Protein AF-A0A2G2L7M8-F1 (afdb_monomer_lite)

Foldseek 3Di:
DPPPCVVVPPVPPDVPPPPDLPPDPDQAALVLLVVCVVVVVNLVSLSNLVVVVQQAELVSLQVVLVCLCVPDPPRGHRDLLSSLLSLCSSCVPPHDPVSVVSNVVSPVPDDPVVNVVSCVVCVVVSVNRHHDDRPNVVDDHDPSVVVVVVPPDPPPDDDDDDDDDDDDPDDDDDD

Sequence (175 aa):
MKILIAIFLMFFATVLSATDCKNENKFYSYKAAVFAEKKNKFPQALNIYCNLAYKGDHRAQYKLAKIYFNGIDGVVHKDNAIAFLWALLSNSVINSVKKENLINEITAVMEEHELELVIENNRHILENIPSGRRIDQKYSDIDLTKYLKDQKITYTGSRIKRKKGDLPSNMTIFE

Radius of gyration: 22.93 Å; chains: 1; bounding box: 48×33×88 Å

Structure (mmCIF, N/CA/C/O backbone):
data_AF-A0A2G2L7M8-F1
#
_entry.id   AF-A0A2G2L7M8-F1
#
loop_
_atom_site.group_PDB
_atom_site.id
_atom_site.type_symbol
_atom_site.label_atom_id
_atom_site.label_alt_id
_atom_site.label_comp_id
_atom_site.label_asym_id
_atom_site.label_entity_id
_atom_site.label_seq_id
_atom_site.pdbx_PDB_ins_code
_atom_site.Cartn_x
_atom_site.Cartn_y
_atom_site.Cartn_z
_atom_site.occupancy
_atom_site.B_iso_or_equiv
_atom_site.auth_seq_id
_atom_site.auth_comp_id
_atom_site.auth_asym_id
_atom_site.auth_atom_id
_atom_site.pdbx_PDB_model_num
ATOM 1 N N . MET A 1 1 ? -15.160 -16.855 40.225 1.00 50.62 1 MET A N 1
ATOM 2 C CA . MET A 1 1 ? -14.075 -16.433 39.308 1.00 50.62 1 MET A CA 1
ATOM 3 C C . MET A 1 1 ? -13.361 -17.660 38.776 1.00 50.62 1 MET A C 1
ATOM 5 O O . MET A 1 1 ? -12.589 -18.261 39.508 1.00 50.62 1 MET A O 1
ATOM 9 N N . LYS A 1 2 ? -13.729 -18.063 37.562 1.00 46.38 2 LYS A N 1
ATOM 10 C CA . LYS A 1 2 ? -13.235 -19.149 36.691 1.00 46.38 2 LYS A CA 1
ATOM 11 C C . LYS A 1 2 ? -14.439 -19.377 35.763 1.00 46.38 2 LYS A C 1
ATOM 13 O O . LYS A 1 2 ? -15.539 -19.479 36.285 1.00 46.38 2 LYS A O 1
ATOM 18 N N . ILE A 1 3 ? -14.261 -19.385 34.442 1.00 45.78 3 ILE A N 1
ATOM 19 C CA . ILE A 1 3 ? -15.309 -19.292 33.388 1.00 45.78 3 ILE A CA 1
ATOM 20 C C . ILE A 1 3 ? -15.631 -17.853 32.912 1.00 45.78 3 ILE A C 1
ATOM 22 O O . ILE A 1 3 ? -16.780 -17.472 32.747 1.00 45.78 3 ILE A O 1
ATOM 26 N N . LEU A 1 4 ? -14.608 -17.039 32.635 1.00 42.28 4 LEU A N 1
ATOM 27 C CA . LEU A 1 4 ? -14.757 -15.887 31.717 1.00 42.28 4 LEU A CA 1
ATOM 28 C C . LEU A 1 4 ? -13.567 -15.705 30.758 1.00 42.28 4 LEU A C 1
ATOM 30 O O . LEU A 1 4 ? -13.558 -14.796 29.944 1.00 42.28 4 LEU A O 1
ATOM 34 N N . ILE A 1 5 ? -12.587 -16.614 30.796 1.00 47.78 5 ILE A N 1
ATOM 35 C CA . ILE A 1 5 ? -11.371 -16.559 29.961 1.00 47.78 5 ILE A CA 1
ATOM 36 C C . ILE A 1 5 ? -11.477 -17.505 28.742 1.00 47.78 5 ILE A C 1
ATOM 38 O O . ILE A 1 5 ? -10.652 -17.472 27.838 1.00 47.78 5 ILE A O 1
ATOM 42 N N . ALA A 1 6 ? -12.536 -18.317 28.649 1.00 40.59 6 ALA A N 1
ATOM 43 C CA . ALA A 1 6 ? -12.661 -19.348 27.613 1.00 40.59 6 ALA A CA 1
ATOM 44 C C . ALA A 1 6 ? -13.268 -18.873 26.275 1.00 40.59 6 ALA A C 1
ATOM 46 O O . ALA A 1 6 ? -13.339 -19.667 25.346 1.00 40.59 6 ALA A O 1
ATOM 47 N N . ILE A 1 7 ? -13.682 -17.605 26.145 1.00 46.34 7 ILE A N 1
ATOM 48 C CA . ILE A 1 7 ? -14.211 -17.059 24.874 1.00 46.34 7 ILE A CA 1
ATOM 49 C C . ILE A 1 7 ? -13.153 -16.217 24.133 1.00 46.34 7 ILE A C 1
ATOM 51 O O . ILE A 1 7 ? -13.261 -15.997 22.933 1.00 46.34 7 ILE A O 1
ATOM 55 N N . PHE A 1 8 ? -12.057 -15.839 24.798 1.00 44.66 8 PHE A N 1
ATOM 56 C CA . PHE A 1 8 ? -10.967 -15.080 24.169 1.00 44.66 8 PHE A CA 1
ATOM 57 C C . PHE A 1 8 ? -9.948 -15.969 23.421 1.00 44.66 8 PHE A C 1
ATOM 59 O O . PHE A 1 8 ? -9.129 -15.482 22.651 1.00 44.66 8 PHE A O 1
ATOM 66 N N . LEU A 1 9 ? -10.030 -17.295 23.590 1.00 42.12 9 LEU A N 1
ATOM 67 C CA . LEU A 1 9 ? -9.154 -18.299 22.964 1.00 42.12 9 LEU A CA 1
ATOM 68 C C . LEU A 1 9 ? -9.836 -19.063 21.807 1.00 42.12 9 LEU A C 1
ATOM 70 O O . LEU A 1 9 ? -9.506 -20.212 21.536 1.00 42.12 9 LEU A O 1
ATOM 74 N N . MET A 1 10 ? -10.785 -18.431 21.109 1.00 41.84 10 MET A N 1
ATOM 75 C CA . MET A 1 10 ? -11.306 -18.903 19.809 1.00 41.84 10 MET A CA 1
ATOM 76 C C . MET A 1 10 ? -11.224 -17.839 18.702 1.00 41.84 10 MET A C 1
ATOM 78 O O . MET A 1 10 ? -11.852 -17.981 17.661 1.00 41.84 10 MET A O 1
ATOM 82 N N . PHE A 1 11 ? -10.405 -16.800 18.889 1.00 43.38 11 PHE A N 1
ATOM 83 C CA . PHE A 1 11 ? -10.022 -15.862 17.822 1.00 43.38 11 PHE A CA 1
ATOM 84 C C . PHE A 1 11 ? -8.550 -16.014 17.401 1.00 43.38 11 PHE A C 1
ATOM 86 O O . PHE A 1 11 ? -7.992 -15.148 16.741 1.00 43.38 11 PHE A O 1
ATOM 93 N N . PHE A 1 12 ? -7.900 -17.125 17.768 1.00 47.50 12 PHE A N 1
ATOM 94 C CA . PHE A 1 12 ? -6.475 -17.362 17.491 1.00 47.50 12 PHE A CA 1
ATOM 95 C C . PHE A 1 12 ? -6.197 -18.239 16.259 1.00 47.50 12 PHE A C 1
ATOM 97 O O . PHE A 1 12 ? -5.081 -18.711 16.064 1.00 47.50 12 PHE A O 1
ATOM 104 N N . ALA A 1 13 ? -7.189 -18.444 15.393 1.00 42.09 13 ALA A N 1
ATOM 105 C CA . ALA A 1 13 ? -6.994 -19.116 14.112 1.00 42.09 13 ALA A CA 1
ATOM 106 C C . ALA A 1 13 ? -7.924 -18.510 13.057 1.00 42.09 13 ALA A C 1
ATOM 108 O O . ALA A 1 13 ? -9.037 -18.986 12.869 1.00 42.09 13 ALA A O 1
ATOM 109 N N . THR A 1 14 ? -7.484 -17.414 12.430 1.00 49.19 14 THR A N 1
ATOM 110 C CA . THR A 1 14 ? -7.811 -16.998 11.039 1.00 49.19 14 THR A CA 1
ATOM 111 C C . THR A 1 14 ? -7.250 -15.621 10.668 1.00 49.19 14 THR A C 1
ATOM 113 O O . THR A 1 14 ? -7.471 -15.170 9.548 1.00 49.19 14 THR A O 1
ATOM 116 N N . VAL A 1 15 ? -6.432 -14.966 11.501 1.00 46.62 15 VAL A N 1
ATOM 117 C CA . VAL A 1 15 ? -5.707 -13.750 11.074 1.00 46.62 15 VAL A CA 1
ATOM 118 C C . VAL A 1 15 ? -4.453 -14.118 10.263 1.00 46.62 15 VAL A C 1
ATOM 120 O O . VAL A 1 15 ? -3.342 -13.687 10.532 1.00 46.62 15 VAL A O 1
ATOM 123 N N . LEU A 1 16 ? -4.637 -14.973 9.259 1.00 45.69 16 LEU A N 1
ATOM 124 C CA . LEU A 1 16 ? -3.736 -15.097 8.121 1.00 45.69 16 LEU A CA 1
ATOM 125 C C . LEU A 1 16 ? -4.591 -15.209 6.860 1.00 45.69 16 LEU A C 1
ATOM 127 O O . LEU A 1 16 ? -4.576 -16.194 6.135 1.00 45.69 16 LEU A O 1
ATOM 131 N N . SER A 1 17 ? -5.377 -14.172 6.611 1.00 42.34 17 SER A N 1
ATOM 132 C CA . SER A 1 17 ? -5.673 -13.786 5.240 1.00 42.34 17 SER A CA 1
ATOM 133 C C . SER A 1 17 ? -5.386 -12.300 5.118 1.00 42.34 17 SER A C 1
ATOM 135 O O . SER A 1 17 ? -6.263 -11.473 4.885 1.00 42.34 17 SER A O 1
ATOM 137 N N . ALA A 1 18 ? -4.106 -11.953 5.276 1.00 44.41 18 ALA A N 1
ATOM 138 C CA . ALA A 1 18 ? -3.558 -10.855 4.502 1.00 44.41 18 ALA A CA 1
ATOM 139 C C . ALA A 1 18 ? -3.705 -11.280 3.036 1.00 44.41 18 ALA A C 1
A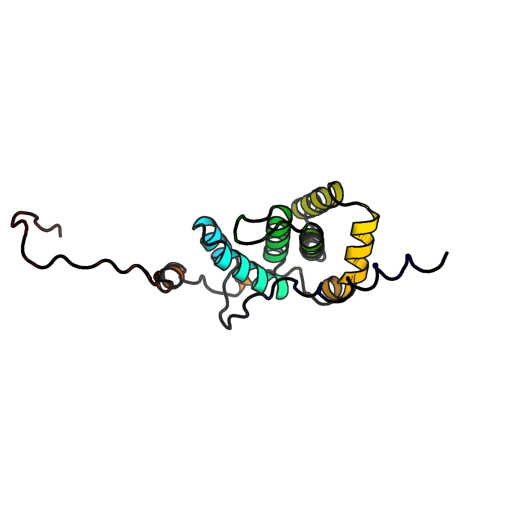TOM 141 O O . ALA A 1 18 ? -2.825 -11.935 2.495 1.00 44.41 18 ALA A O 1
ATOM 142 N N . THR A 1 19 ? -4.899 -11.037 2.492 1.00 51.12 19 THR A N 1
ATOM 143 C CA . THR A 1 19 ? -5.323 -11.172 1.099 1.00 51.12 19 THR A CA 1
ATOM 144 C C . THR A 1 19 ? -4.292 -11.837 0.203 1.00 51.12 19 THR A C 1
ATOM 146 O O . THR A 1 19 ? -3.343 -11.174 -0.219 1.00 51.12 19 THR A O 1
ATOM 149 N N . ASP A 1 20 ? -4.489 -13.120 -0.103 1.00 58.97 20 ASP A N 1
ATOM 150 C CA . ASP A 1 20 ? -3.673 -13.823 -1.087 1.00 58.97 20 ASP A CA 1
ATOM 151 C C . ASP A 1 20 ? -3.642 -12.991 -2.374 1.00 58.97 20 ASP A C 1
ATOM 153 O O . ASP A 1 20 ? -4.614 -12.951 -3.139 1.00 58.97 20 ASP A O 1
ATOM 157 N N . CYS A 1 21 ? -2.534 -12.279 -2.618 1.00 69.19 21 CYS A N 1
ATOM 158 C CA . CYS A 1 21 ? -2.302 -11.699 -3.927 1.00 69.19 21 CYS A CA 1
ATOM 159 C C . CYS A 1 21 ? -2.396 -12.864 -4.897 1.00 69.19 21 CYS A C 1
ATOM 161 O O . CYS A 1 21 ? -1.721 -13.881 -4.710 1.00 69.19 21 CYS A O 1
ATOM 163 N N . LYS A 1 22 ? -3.205 -12.740 -5.948 1.00 72.31 22 LYS A N 1
ATOM 164 C CA . LYS A 1 22 ? -3.196 -13.761 -6.987 1.00 72.31 22 LYS A CA 1
ATOM 165 C C . LYS A 1 22 ? -1.801 -13.736 -7.592 1.00 72.31 22 LYS A C 1
ATOM 167 O O . LYS A 1 22 ? -1.429 -12.771 -8.270 1.00 72.31 22 LYS A O 1
ATOM 172 N N . ASN A 1 23 ? -1.034 -14.777 -7.281 1.00 64.56 23 ASN A N 1
ATOM 173 C CA . ASN A 1 23 ? 0.314 -14.968 -7.776 1.00 64.56 23 ASN A CA 1
ATOM 174 C C . ASN A 1 23 ? 0.222 -15.310 -9.264 1.00 64.56 23 ASN A C 1
ATOM 176 O O . ASN A 1 23 ? 0.092 -16.463 -9.667 1.00 64.56 23 ASN A O 1
ATOM 180 N N . GLU A 1 24 ? 0.201 -14.269 -10.087 1.00 65.38 24 GLU A N 1
ATOM 181 C CA . GLU A 1 24 ? 0.353 -14.397 -11.524 1.00 65.38 24 GLU A CA 1
ATOM 182 C C . GLU A 1 24 ? 1.855 -14.421 -11.834 1.00 65.38 24 GLU A C 1
ATOM 184 O O . GLU A 1 24 ? 2.584 -13.497 -11.473 1.00 65.38 24 GLU A O 1
ATOM 189 N N . ASN A 1 25 ? 2.317 -15.412 -12.606 1.00 66.50 25 ASN A N 1
ATOM 190 C CA . ASN A 1 25 ? 3.695 -15.473 -13.132 1.00 66.50 25 ASN A CA 1
ATOM 191 C C . ASN A 1 25 ? 4.041 -14.308 -14.088 1.00 66.50 25 ASN A C 1
ATOM 193 O O . ASN A 1 25 ? 5.104 -14.285 -14.707 1.00 66.50 25 ASN A O 1
ATOM 197 N N . LYS A 1 26 ? 3.141 -13.333 -14.235 1.00 73.31 26 LYS A N 1
ATOM 198 C CA . LYS A 1 26 ? 3.287 -12.163 -15.084 1.00 73.31 26 LYS A CA 1
ATOM 199 C C . LYS A 1 26 ? 3.625 -10.940 -14.244 1.00 73.31 26 LYS A C 1
ATOM 201 O O . LYS A 1 26 ? 2.946 -10.604 -13.277 1.00 73.31 26 LYS A O 1
ATOM 206 N N . PHE A 1 27 ? 4.677 -10.243 -14.651 1.00 78.12 27 PHE A N 1
ATOM 207 C CA . PHE A 1 27 ? 5.033 -8.963 -14.062 1.00 78.12 27 PHE A CA 1
ATOM 208 C C . PHE A 1 27 ? 4.128 -7.849 -14.603 1.00 78.12 27 PHE A C 1
ATOM 210 O O . PHE A 1 27 ? 3.883 -7.783 -15.807 1.00 78.12 27 PHE A O 1
ATOM 217 N N . TYR A 1 28 ? 3.685 -6.951 -13.720 1.00 80.81 28 TYR A N 1
ATOM 218 C CA . TYR A 1 28 ? 2.988 -5.715 -14.071 1.00 80.81 28 TYR A CA 1
ATOM 219 C C . TYR A 1 28 ? 3.643 -4.530 -13.365 1.00 80.81 28 TYR A C 1
ATOM 221 O O . TYR A 1 28 ? 3.977 -4.613 -12.184 1.00 80.81 28 TYR A O 1
ATOM 229 N N . SER A 1 29 ? 3.825 -3.419 -14.080 1.00 86.44 29 SER A N 1
ATOM 230 C CA . SER A 1 29 ? 4.432 -2.212 -13.517 1.00 86.44 29 SER A CA 1
ATOM 231 C C . SER A 1 29 ? 3.479 -1.476 -12.569 1.00 86.44 29 SER A C 1
ATOM 233 O O . SER A 1 29 ? 2.260 -1.633 -12.624 1.00 86.44 29 SER A O 1
ATOM 235 N N . TYR A 1 30 ? 4.012 -0.584 -11.732 1.00 87.75 30 TYR A N 1
ATOM 236 C CA . TYR A 1 30 ? 3.176 0.278 -10.889 1.00 87.75 30 TYR A CA 1
ATOM 237 C C . TYR A 1 30 ? 2.222 1.147 -11.731 1.00 87.75 30 TYR A C 1
ATOM 239 O O . TYR A 1 30 ? 1.057 1.333 -11.376 1.00 87.75 30 TYR A O 1
ATOM 247 N N . LYS A 1 31 ? 2.683 1.637 -12.894 1.00 86.06 31 LYS A N 1
ATOM 248 C CA . LYS A 1 31 ? 1.842 2.390 -13.841 1.00 86.06 31 LYS A CA 1
ATOM 249 C C . LYS A 1 31 ? 0.654 1.569 -14.354 1.00 86.06 31 LYS A C 1
ATOM 251 O O . LYS A 1 31 ? -0.419 2.137 -14.537 1.00 86.06 31 LYS A O 1
ATOM 256 N N . ALA A 1 32 ? 0.821 0.260 -14.558 1.00 84.88 32 ALA A N 1
ATOM 257 C CA . ALA A 1 32 ? -0.265 -0.629 -14.968 1.00 84.88 32 ALA A CA 1
ATOM 258 C C . ALA A 1 32 ? -1.399 -0.661 -13.938 1.00 84.88 32 ALA A C 1
ATOM 260 O O . ALA A 1 32 ? -2.565 -0.539 -14.311 1.00 84.88 32 ALA A O 1
ATOM 261 N N . ALA A 1 33 ? -1.061 -0.737 -12.650 1.00 89.38 33 ALA A N 1
ATOM 262 C CA . ALA A 1 33 ? -2.048 -0.668 -11.577 1.00 89.38 33 ALA A CA 1
ATOM 263 C C . ALA A 1 33 ? -2.771 0.687 -11.544 1.00 89.38 33 ALA A C 1
ATOM 265 O O . ALA A 1 33 ? -3.996 0.725 -11.484 1.00 89.38 33 ALA A O 1
ATOM 266 N N . VAL A 1 34 ? -2.029 1.797 -11.677 1.00 88.56 34 VAL A N 1
ATOM 267 C CA . VAL A 1 34 ? -2.615 3.152 -11.746 1.00 88.56 34 VAL A CA 1
ATOM 268 C C . VAL A 1 34 ? -3.557 3.283 -12.944 1.00 88.56 34 VAL A C 1
ATOM 270 O O . VAL A 1 34 ? -4.616 3.898 -12.850 1.00 88.56 34 VAL A O 1
ATOM 273 N N . PHE A 1 35 ? -3.188 2.715 -14.091 1.00 85.31 35 PHE A N 1
ATOM 274 C CA . PHE A 1 35 ? -4.042 2.715 -15.271 1.00 85.31 35 PHE A CA 1
ATOM 275 C C . PHE A 1 35 ? -5.308 1.874 -15.065 1.00 85.31 35 PHE A C 1
ATOM 277 O O . PHE A 1 35 ? -6.394 2.326 -15.422 1.00 85.31 35 PHE A O 1
ATOM 284 N N . ALA A 1 36 ? -5.191 0.684 -14.469 1.00 85.75 36 ALA A N 1
ATOM 285 C CA . ALA A 1 36 ? -6.339 -0.159 -14.139 1.00 85.75 36 ALA A CA 1
ATOM 286 C C . ALA A 1 36 ? -7.301 0.551 -13.169 1.00 85.75 36 ALA A C 1
ATOM 288 O O . ALA A 1 36 ? -8.504 0.576 -13.422 1.00 85.75 36 ALA A O 1
ATOM 289 N N . GLU A 1 37 ? -6.774 1.214 -12.137 1.00 88.44 37 GLU A N 1
ATOM 290 C CA . GLU A 1 37 ? -7.544 2.050 -11.207 1.00 88.44 37 GLU A CA 1
ATOM 291 C C . GLU A 1 37 ? -8.295 3.165 -11.951 1.00 88.44 37 GLU A C 1
ATOM 293 O O . GLU A 1 37 ? -9.509 3.282 -11.820 1.00 88.44 37 GLU A O 1
ATOM 298 N N . LYS A 1 38 ? -7.616 3.912 -12.836 1.00 89.00 38 LYS A N 1
ATOM 299 C CA . LYS A 1 38 ? -8.242 4.950 -13.684 1.00 89.00 38 LYS A CA 1
ATOM 300 C C . LYS A 1 38 ? -9.330 4.420 -14.624 1.00 89.00 38 LYS A C 1
ATOM 302 O O . LYS A 1 38 ? -10.129 5.198 -15.137 1.00 89.00 38 LYS A O 1
ATOM 307 N N . LYS A 1 39 ? -9.337 3.117 -14.907 1.00 89.88 39 LYS A N 1
ATOM 308 C CA . LYS A 1 39 ? -10.358 2.434 -15.714 1.00 89.88 39 LYS A CA 1
ATOM 309 C C . LYS A 1 39 ? -11.413 1.727 -14.855 1.00 89.88 39 LYS A C 1
ATOM 311 O O . LYS A 1 39 ? -12.162 0.921 -15.399 1.00 89.88 39 LYS A O 1
ATOM 316 N N . ASN A 1 40 ? -11.469 2.011 -13.549 1.00 90.00 40 ASN A N 1
ATOM 317 C CA . ASN A 1 40 ? -12.362 1.380 -12.570 1.00 90.00 40 ASN A CA 1
ATOM 318 C C . ASN A 1 40 ? -12.215 -0.151 -12.497 1.00 90.00 40 ASN A C 1
ATOM 320 O O . ASN A 1 40 ? -13.131 -0.869 -12.107 1.00 90.00 40 ASN A O 1
ATOM 324 N N . LYS A 1 41 ? -11.043 -0.674 -12.873 1.00 89.81 41 LYS A N 1
ATOM 325 C CA . LYS A 1 41 ? -10.688 -2.096 -12.785 1.00 89.81 41 LYS A CA 1
ATOM 326 C C . LYS A 1 41 ? -9.983 -2.364 -11.458 1.00 89.81 41 LYS A C 1
ATOM 328 O O . LYS A 1 41 ? -8.805 -2.723 -11.417 1.00 89.81 41 LYS A O 1
ATOM 333 N N . PHE A 1 42 ? -10.701 -2.105 -10.365 1.00 90.12 42 PHE A N 1
ATOM 334 C CA . PHE A 1 42 ? -10.151 -2.131 -9.009 1.00 90.12 42 PHE A CA 1
ATOM 335 C C . PHE A 1 42 ? -9.608 -3.500 -8.581 1.00 90.12 42 PHE A C 1
ATOM 337 O O . PHE A 1 42 ? -8.502 -3.513 -8.047 1.00 90.12 42 PHE A O 1
ATOM 344 N N . PRO A 1 43 ? -10.262 -4.647 -8.865 1.00 89.88 43 PRO A N 1
ATOM 345 C CA . PRO A 1 43 ? -9.691 -5.952 -8.524 1.00 89.88 43 PRO A CA 1
ATOM 346 C C . PRO A 1 43 ? -8.327 -6.197 -9.185 1.00 89.88 43 PRO A C 1
ATOM 348 O O . PRO A 1 43 ? -7.403 -6.708 -8.557 1.00 89.88 43 PRO A O 1
ATOM 351 N N . GLN A 1 44 ? -8.171 -5.790 -10.449 1.00 87.44 44 GLN A N 1
ATOM 352 C CA . GLN A 1 44 ? -6.912 -5.914 -11.184 1.00 87.44 44 GLN A CA 1
ATOM 353 C C . GLN A 1 44 ? -5.849 -4.966 -10.618 1.00 87.44 44 GLN A C 1
ATOM 355 O O . GLN A 1 44 ? -4.710 -5.376 -10.406 1.00 87.44 44 GLN A O 1
ATOM 360 N N . ALA A 1 45 ? -6.214 -3.710 -10.341 1.00 91.06 45 ALA A N 1
ATOM 361 C CA . ALA A 1 45 ? -5.305 -2.739 -9.736 1.00 91.06 45 ALA A CA 1
ATOM 362 C C . ALA A 1 45 ? -4.812 -3.212 -8.361 1.00 91.06 45 ALA A C 1
ATOM 364 O O . ALA A 1 45 ? -3.607 -3.208 -8.113 1.00 91.06 45 ALA A O 1
ATOM 365 N N . LEU A 1 46 ? -5.733 -3.681 -7.511 1.00 93.25 46 LEU A N 1
ATOM 366 C CA . LEU A 1 46 ? -5.439 -4.235 -6.193 1.00 93.25 46 LEU A CA 1
ATOM 367 C C . LEU A 1 46 ? -4.471 -5.412 -6.303 1.00 93.25 46 LEU A C 1
ATOM 369 O O . LEU A 1 46 ? -3.451 -5.408 -5.623 1.00 93.25 46 LEU A O 1
ATOM 373 N N . ASN A 1 47 ? -4.719 -6.361 -7.213 1.00 90.12 47 ASN A N 1
ATOM 374 C CA . ASN A 1 47 ? -3.825 -7.502 -7.403 1.00 90.12 47 ASN A CA 1
ATOM 375 C C . ASN A 1 47 ? -2.404 -7.082 -7.821 1.00 90.12 47 ASN A C 1
ATOM 377 O O . ASN A 1 47 ? -1.415 -7.630 -7.333 1.00 90.12 47 ASN A O 1
ATOM 381 N N . ILE A 1 48 ? -2.278 -6.094 -8.713 1.00 89.81 48 ILE A N 1
ATOM 382 C CA . ILE A 1 48 ? -0.963 -5.602 -9.145 1.00 89.81 48 ILE A CA 1
ATOM 383 C C . ILE A 1 48 ? -0.255 -4.873 -7.995 1.00 89.81 48 ILE A C 1
ATOM 385 O O . ILE A 1 48 ? 0.929 -5.122 -7.762 1.00 89.81 48 ILE A O 1
ATOM 389 N N . TYR A 1 49 ? -0.954 -4.004 -7.254 1.00 94.38 49 TYR A N 1
ATOM 390 C CA . TYR A 1 49 ? -0.381 -3.341 -6.078 1.00 94.38 49 TYR A CA 1
ATOM 391 C C . TYR A 1 49 ? 0.059 -4.352 -5.020 1.00 94.38 49 TYR A C 1
ATOM 393 O O . TYR A 1 49 ? 1.174 -4.240 -4.525 1.00 94.38 49 TYR A O 1
ATOM 401 N N . CYS A 1 50 ? -0.765 -5.364 -4.749 1.00 93.50 50 CYS A N 1
ATOM 402 C CA . CYS A 1 50 ? -0.468 -6.479 -3.855 1.00 93.50 50 CYS A CA 1
ATOM 403 C C . CYS A 1 50 ? 0.864 -7.137 -4.237 1.00 93.50 50 CYS A C 1
ATOM 405 O O . CYS A 1 50 ? 1.845 -7.057 -3.499 1.00 93.50 50 CYS A O 1
ATOM 407 N N . ASN A 1 51 ? 0.964 -7.651 -5.464 1.00 90.19 51 ASN A N 1
ATOM 408 C CA . ASN A 1 51 ? 2.171 -8.323 -5.946 1.00 90.19 51 ASN A CA 1
ATOM 409 C C . ASN A 1 51 ? 3.432 -7.439 -5.913 1.00 90.19 51 ASN A C 1
ATOM 411 O O . ASN A 1 51 ? 4.530 -7.928 -5.640 1.00 90.19 51 ASN A O 1
ATOM 415 N N . LEU A 1 52 ? 3.307 -6.141 -6.202 1.00 91.38 52 LEU A N 1
ATOM 416 C CA . LEU A 1 52 ? 4.433 -5.206 -6.130 1.00 91.38 52 LEU A CA 1
ATOM 417 C C . LEU A 1 52 ? 4.838 -4.887 -4.686 1.00 91.38 52 LEU A C 1
ATOM 419 O O . LEU A 1 52 ? 6.031 -4.776 -4.403 1.00 91.38 52 LEU A O 1
ATOM 423 N N . ALA A 1 53 ? 3.871 -4.762 -3.778 1.00 94.12 53 ALA A N 1
ATOM 424 C CA . ALA A 1 53 ? 4.107 -4.432 -2.379 1.00 94.12 53 ALA A CA 1
ATOM 425 C C . ALA A 1 53 ? 4.870 -5.543 -1.647 1.00 94.12 53 ALA A C 1
ATOM 427 O O . ALA A 1 53 ? 5.843 -5.242 -0.957 1.00 94.12 53 ALA A O 1
ATOM 428 N N . TYR A 1 54 ? 4.515 -6.814 -1.878 1.00 91.94 54 TYR A N 1
ATOM 429 C CA . TYR A 1 54 ? 5.248 -7.965 -1.328 1.00 91.94 54 TYR A CA 1
ATOM 430 C C . TYR A 1 54 ? 6.674 -8.091 -1.878 1.00 91.94 54 TYR A C 1
ATOM 432 O O . TYR A 1 54 ? 7.561 -8.612 -1.209 1.00 91.94 54 TYR A O 1
ATOM 440 N N . LYS A 1 55 ? 6.934 -7.578 -3.086 1.00 90.00 55 LYS A N 1
ATOM 441 C CA . LYS A 1 55 ? 8.290 -7.506 -3.661 1.00 90.00 55 LYS A CA 1
ATOM 442 C C . LYS A 1 55 ? 9.076 -6.273 -3.194 1.00 90.00 55 LYS A C 1
ATOM 444 O O . LYS A 1 55 ? 10.247 -6.113 -3.557 1.00 90.00 55 LYS A O 1
ATOM 449 N N . GLY A 1 56 ? 8.440 -5.418 -2.397 1.00 91.81 56 GLY A N 1
ATOM 450 C CA . GLY A 1 56 ? 9.029 -4.263 -1.736 1.00 91.81 56 GLY A CA 1
ATOM 451 C C . GLY A 1 56 ? 8.944 -2.947 -2.484 1.00 91.81 56 GLY A C 1
ATOM 452 O O . GLY A 1 56 ? 9.731 -2.042 -2.200 1.00 91.81 56 GLY A O 1
ATOM 453 N N . ASP A 1 57 ? 8.012 -2.811 -3.436 1.00 94.31 57 ASP A N 1
ATOM 454 C CA . ASP A 1 57 ? 7.732 -1.502 -4.021 1.00 94.31 57 ASP A CA 1
ATOM 455 C C . ASP A 1 57 ? 7.043 -0.601 -2.993 1.00 94.31 57 ASP A C 1
ATOM 457 O O . ASP A 1 57 ? 5.852 -0.745 -2.704 1.00 94.31 57 ASP A O 1
ATOM 461 N N . HIS A 1 58 ? 7.784 0.370 -2.466 1.00 95.25 58 HIS A N 1
ATOM 462 C CA . HIS A 1 58 ? 7.294 1.222 -1.383 1.00 95.25 58 HIS A CA 1
ATOM 463 C C . HIS A 1 58 ? 6.094 2.093 -1.803 1.00 95.25 58 HIS A C 1
ATOM 465 O O . HIS A 1 58 ? 5.354 2.595 -0.958 1.00 95.25 58 HIS A O 1
ATOM 471 N N . ARG A 1 59 ? 5.893 2.335 -3.108 1.00 95.69 59 ARG A N 1
ATOM 472 C CA . ARG A 1 59 ? 4.721 3.079 -3.600 1.00 95.69 59 ARG A CA 1
ATOM 473 C C . ARG A 1 59 ? 3.495 2.182 -3.599 1.00 95.69 59 ARG A C 1
ATOM 475 O O . ARG A 1 59 ? 2.408 2.652 -3.280 1.00 95.69 59 ARG A O 1
ATOM 482 N N . ALA A 1 60 ? 3.669 0.912 -3.964 1.00 96.06 60 ALA A N 1
ATOM 483 C CA . ALA A 1 60 ? 2.600 -0.073 -3.920 1.00 96.06 60 ALA A CA 1
ATOM 484 C C . ALA A 1 60 ? 2.175 -0.365 -2.474 1.00 96.06 60 ALA A C 1
ATOM 486 O O . ALA A 1 60 ? 0.980 -0.376 -2.208 1.00 96.06 60 ALA A O 1
ATOM 487 N N . GLN A 1 61 ? 3.124 -0.472 -1.537 1.00 97.56 61 GLN A N 1
ATOM 488 C CA . GLN A 1 61 ? 2.836 -0.579 -0.098 1.00 97.56 61 GLN A CA 1
ATOM 489 C C . GLN A 1 61 ? 2.015 0.617 0.399 1.00 97.56 61 GLN A C 1
ATOM 491 O O . GLN A 1 61 ? 0.934 0.441 0.949 1.00 97.56 61 GLN A O 1
ATOM 496 N N . TYR A 1 62 ? 2.449 1.845 0.088 1.00 98.31 62 TYR A N 1
ATOM 497 C CA . TYR A 1 62 ? 1.682 3.052 0.418 1.00 98.31 62 TYR A CA 1
ATOM 498 C C . TYR A 1 62 ? 0.272 3.029 -0.195 1.00 98.31 62 TYR A C 1
ATOM 500 O O . TYR A 1 62 ? -0.703 3.461 0.416 1.00 98.31 62 TYR A O 1
ATOM 508 N N . LYS A 1 63 ? 0.141 2.528 -1.426 1.00 98.00 63 LYS A N 1
ATOM 509 C CA . LYS A 1 63 ? -1.149 2.444 -2.104 1.00 98.00 63 LYS A CA 1
ATOM 510 C C . LYS A 1 63 ? -2.074 1.407 -1.470 1.00 98.00 63 LYS A C 1
ATOM 512 O O . LYS A 1 63 ? -3.248 1.718 -1.301 1.00 98.00 63 LYS A O 1
ATOM 517 N N . LEU A 1 64 ? -1.568 0.233 -1.092 1.00 97.38 64 LEU A N 1
ATOM 518 C CA . LEU A 1 64 ? -2.343 -0.756 -0.341 1.00 97.38 64 LEU A CA 1
ATOM 519 C C . LEU A 1 64 ? -2.803 -0.194 0.996 1.00 97.38 64 LEU A C 1
ATOM 521 O O . LEU A 1 64 ? -3.979 -0.331 1.311 1.00 97.38 64 LEU A O 1
ATOM 525 N N . ALA A 1 65 ? -1.928 0.509 1.720 1.00 98.12 65 ALA A N 1
ATOM 526 C CA . ALA A 1 65 ? -2.295 1.166 2.968 1.00 98.12 65 ALA A CA 1
ATOM 527 C C . ALA A 1 65 ? -3.525 2.066 2.788 1.00 98.12 65 ALA A C 1
ATOM 529 O O . ALA A 1 65 ? -4.511 1.935 3.504 1.00 98.12 65 ALA A O 1
ATOM 530 N N . LYS A 1 66 ? -3.529 2.910 1.748 1.00 98.44 66 LYS A N 1
ATOM 531 C CA . LYS A 1 66 ? -4.691 3.747 1.414 1.00 98.44 66 LYS A CA 1
ATOM 532 C C . LYS A 1 66 ? -5.938 2.958 1.024 1.00 98.44 66 LYS A C 1
ATOM 534 O O . LYS A 1 66 ? -7.043 3.416 1.299 1.00 98.44 66 LYS A O 1
ATOM 539 N N . ILE A 1 67 ? -5.773 1.852 0.303 1.00 97.06 67 ILE A N 1
ATOM 540 C CA . ILE A 1 67 ? -6.898 1.024 -0.133 1.00 97.06 67 ILE A CA 1
ATOM 541 C C . ILE A 1 67 ? -7.556 0.376 1.084 1.00 97.06 67 ILE A C 1
ATOM 543 O O . ILE A 1 67 ? -8.766 0.479 1.220 1.00 97.06 67 ILE A O 1
ATOM 547 N N . TYR A 1 68 ? -6.780 -0.207 1.996 1.00 97.00 68 TYR A N 1
ATOM 548 C CA . TYR A 1 68 ? -7.316 -0.777 3.231 1.00 97.00 68 TYR A CA 1
ATOM 549 C C . TYR A 1 68 ? -7.845 0.286 4.188 1.00 97.00 68 TYR A C 1
ATOM 551 O O . TYR A 1 68 ? -8.848 0.055 4.845 1.00 97.00 68 TYR A O 1
ATOM 559 N N . PHE A 1 69 ? -7.253 1.479 4.227 1.00 98.00 69 PHE A N 1
ATOM 560 C CA . PHE A 1 69 ? -7.747 2.547 5.097 1.00 98.00 69 PHE A CA 1
ATOM 561 C C . PHE A 1 69 ? -9.133 3.064 4.687 1.00 98.00 69 PHE A C 1
ATOM 563 O O . PHE A 1 69 ? -9.941 3.434 5.536 1.00 98.00 69 PHE A O 1
ATOM 570 N N . ASN A 1 70 ? -9.416 3.085 3.382 1.00 96.94 70 ASN A N 1
ATOM 571 C CA . ASN A 1 70 ? -10.685 3.588 2.855 1.00 96.94 70 ASN A CA 1
ATOM 572 C C . ASN A 1 70 ? -11.693 2.473 2.540 1.00 96.94 70 ASN A C 1
ATOM 574 O O . ASN A 1 70 ? -12.895 2.709 2.594 1.00 96.94 70 ASN A O 1
ATOM 578 N N . GLY A 1 71 ? -11.216 1.275 2.204 1.00 95.12 71 GLY A N 1
ATOM 579 C CA . GLY A 1 71 ? -12.002 0.264 1.504 1.00 95.12 71 GLY A CA 1
ATOM 580 C C . GLY A 1 71 ? -12.287 0.645 0.043 1.00 95.12 71 GLY A C 1
ATOM 581 O O . GLY A 1 71 ? -12.042 1.766 -0.409 1.00 95.12 71 GLY A O 1
ATOM 582 N N . ILE A 1 72 ? -12.798 -0.320 -0.717 1.00 93.81 72 ILE A N 1
ATOM 583 C CA . ILE A 1 72 ? -13.406 -0.134 -2.038 1.00 93.81 72 ILE A CA 1
ATOM 584 C C . ILE A 1 72 ? -14.643 -1.031 -2.080 1.00 93.81 72 ILE A C 1
ATOM 586 O O . ILE A 1 72 ? -14.518 -2.259 -2.018 1.00 93.81 72 ILE A O 1
ATOM 590 N N . ASP A 1 73 ? -15.823 -0.428 -2.213 1.00 91.25 73 ASP A N 1
ATOM 591 C CA . ASP A 1 73 ? -17.099 -1.145 -2.196 1.00 91.25 73 ASP A CA 1
ATOM 592 C C . ASP A 1 73 ? -17.123 -2.316 -3.183 1.00 91.25 73 ASP A C 1
ATOM 594 O O . ASP A 1 73 ? -16.774 -2.189 -4.360 1.00 91.25 73 ASP A O 1
ATOM 598 N N . GLY A 1 74 ? -17.523 -3.486 -2.681 1.00 89.19 74 GLY A N 1
ATOM 599 C CA . GLY A 1 74 ? -17.598 -4.721 -3.462 1.00 89.19 74 GLY A CA 1
ATOM 600 C C . GLY A 1 74 ? -16.246 -5.313 -3.887 1.00 89.19 74 GLY A C 1
ATOM 601 O O . GLY A 1 74 ? -16.237 -6.288 -4.636 1.00 89.19 74 GLY A O 1
ATOM 602 N N . VAL A 1 75 ? -15.115 -4.753 -3.440 1.00 90.94 75 VAL A N 1
ATOM 603 C CA . VAL A 1 75 ? -13.765 -5.227 -3.798 1.00 90.94 75 VAL A CA 1
ATOM 604 C C . VAL A 1 75 ? -12.925 -5.538 -2.564 1.00 90.94 75 VAL A C 1
ATOM 606 O O . VAL A 1 75 ? -12.334 -6.612 -2.499 1.00 90.94 75 VAL A O 1
ATOM 609 N N . VAL A 1 76 ? -12.851 -4.620 -1.599 1.00 92.88 76 VAL A N 1
ATOM 610 C CA . VAL A 1 76 ? -12.081 -4.803 -0.362 1.00 92.88 76 VAL A CA 1
ATOM 611 C C . VAL A 1 76 ? -12.679 -3.967 0.763 1.00 92.88 76 VAL A C 1
ATOM 613 O O . VAL A 1 76 ? -13.010 -2.799 0.572 1.00 92.88 76 VAL A O 1
ATOM 616 N N . HIS A 1 77 ? -12.836 -4.564 1.939 1.00 93.62 77 HIS A N 1
ATOM 617 C CA . HIS A 1 77 ? -13.338 -3.849 3.107 1.00 93.62 77 HIS A CA 1
ATOM 618 C C . HIS A 1 77 ? -12.253 -2.970 3.727 1.00 93.62 77 HIS A C 1
ATOM 620 O O . HIS A 1 77 ? -11.058 -3.237 3.589 1.00 93.62 77 HIS A O 1
ATOM 626 N N . LYS A 1 78 ? -12.691 -1.914 4.415 1.00 95.62 78 LYS A N 1
ATOM 627 C CA . LYS A 1 78 ? -11.803 -1.108 5.243 1.00 95.62 78 LYS A CA 1
ATOM 628 C C . LYS A 1 78 ? -11.225 -1.968 6.373 1.00 95.62 78 LYS A C 1
ATOM 630 O O . LYS A 1 78 ? -11.978 -2.649 7.061 1.00 95.62 78 LYS A O 1
ATOM 635 N N . ASP A 1 79 ? -9.915 -1.884 6.574 1.00 95.38 79 ASP A N 1
ATOM 636 C CA . ASP A 1 79 ? -9.171 -2.553 7.640 1.00 95.38 79 ASP A CA 1
ATOM 637 C C . ASP A 1 79 ? -7.999 -1.660 8.079 1.00 95.38 79 ASP A C 1
ATOM 639 O O . ASP A 1 79 ? -6.995 -1.521 7.374 1.00 95.38 79 ASP A O 1
ATOM 643 N N . ASN A 1 80 ? -8.141 -1.015 9.239 1.00 95.81 80 ASN A N 1
ATOM 644 C CA . ASN A 1 80 ? -7.134 -0.081 9.743 1.00 95.81 80 ASN A CA 1
ATOM 645 C C . ASN A 1 80 ? -5.839 -0.790 10.165 1.00 95.81 80 ASN A C 1
ATOM 647 O O . ASN A 1 80 ? -4.765 -0.221 9.989 1.00 95.81 80 ASN A O 1
ATOM 651 N N . ALA A 1 81 ? -5.912 -2.031 10.658 1.00 94.25 81 ALA A N 1
ATOM 652 C CA . ALA A 1 81 ? -4.736 -2.784 11.083 1.00 94.25 81 ALA A CA 1
ATOM 653 C C . ALA A 1 81 ? -3.859 -3.151 9.879 1.00 94.25 81 ALA A C 1
ATOM 655 O O . ALA A 1 81 ? -2.654 -2.886 9.869 1.00 94.25 81 ALA A O 1
ATOM 656 N N . ILE A 1 82 ? -4.470 -3.680 8.813 1.00 94.50 82 ILE A N 1
ATOM 657 C CA . ILE A 1 82 ? -3.759 -3.967 7.561 1.00 94.50 82 ILE A CA 1
ATOM 658 C C . ILE A 1 82 ? -3.247 -2.665 6.930 1.00 94.50 82 ILE A C 1
ATOM 660 O O . ILE A 1 82 ? -2.109 -2.613 6.451 1.00 94.50 82 ILE A O 1
ATOM 664 N N . ALA A 1 83 ? -4.054 -1.599 6.946 1.00 97.31 83 ALA A N 1
ATOM 665 C CA . ALA A 1 83 ? -3.635 -0.295 6.446 1.00 97.31 83 ALA A CA 1
ATOM 666 C C . ALA A 1 83 ? -2.385 0.222 7.167 1.00 97.31 83 ALA A C 1
ATOM 668 O O . ALA A 1 83 ? -1.440 0.668 6.512 1.00 97.31 83 ALA A O 1
ATOM 669 N N . PHE A 1 84 ? -2.369 0.120 8.497 1.00 97.00 84 PHE A N 1
ATOM 670 C CA . PHE A 1 84 ? -1.274 0.567 9.345 1.00 97.00 84 PHE A CA 1
ATOM 671 C C . PHE A 1 84 ? 0.027 -0.171 9.021 1.00 97.00 84 PHE A C 1
ATOM 673 O O . PHE A 1 84 ? 1.043 0.468 8.750 1.00 97.00 84 PHE A O 1
ATOM 680 N N . LEU A 1 85 ? -0.010 -1.504 8.929 1.00 96.31 85 LEU A N 1
ATOM 681 C CA . LEU A 1 85 ? 1.168 -2.315 8.600 1.00 96.31 85 LEU A CA 1
ATOM 682 C C . LEU A 1 85 ? 1.766 -1.948 7.237 1.00 96.31 85 LEU A C 1
ATOM 684 O O . LEU A 1 85 ? 2.978 -1.746 7.114 1.00 96.31 85 LEU A O 1
ATOM 688 N N . TRP A 1 86 ? 0.928 -1.799 6.206 1.00 97.50 86 TRP A N 1
ATOM 689 C CA . TRP A 1 86 ? 1.404 -1.372 4.889 1.00 97.50 86 TRP A CA 1
ATOM 690 C C . TRP A 1 86 ? 1.926 0.068 4.889 1.00 97.50 86 TRP A C 1
ATOM 692 O O . TRP A 1 86 ? 2.870 0.369 4.152 1.00 97.50 86 TRP A O 1
ATOM 702 N N . ALA A 1 87 ? 1.348 0.957 5.703 1.00 97.81 87 ALA A N 1
ATOM 703 C CA . ALA A 1 87 ? 1.810 2.334 5.836 1.00 97.81 87 ALA A CA 1
ATOM 704 C C . ALA A 1 87 ? 3.206 2.379 6.472 1.00 97.81 87 ALA A C 1
ATOM 706 O O . ALA A 1 87 ? 4.104 3.003 5.894 1.00 97.81 87 ALA A O 1
ATOM 707 N N . LEU A 1 88 ? 3.409 1.645 7.574 1.00 96.94 88 LEU A N 1
ATOM 708 C CA . LEU A 1 88 ? 4.705 1.487 8.239 1.00 96.94 88 LEU A CA 1
ATOM 709 C C . LEU A 1 88 ? 5.758 0.930 7.278 1.00 96.94 88 LEU A C 1
ATOM 711 O O . LEU A 1 88 ? 6.795 1.561 7.077 1.00 96.94 88 LEU A O 1
ATOM 715 N N . LEU A 1 89 ? 5.465 -0.190 6.604 1.00 96.56 89 LEU A N 1
ATOM 716 C CA . LEU A 1 89 ? 6.363 -0.771 5.601 1.00 96.56 89 LEU A CA 1
ATOM 717 C C . LEU A 1 89 ? 6.714 0.234 4.507 1.00 96.56 89 LEU A C 1
ATOM 719 O O . LEU A 1 89 ? 7.880 0.381 4.149 1.00 96.56 89 LEU A O 1
ATOM 723 N N . SER A 1 90 ? 5.729 0.974 3.995 1.00 97.44 90 SER A N 1
ATOM 724 C CA . SER A 1 90 ? 5.971 1.939 2.925 1.00 97.44 90 SER A CA 1
ATOM 725 C C . SER A 1 90 ? 6.954 3.040 3.324 1.00 97.44 90 SER A C 1
ATOM 727 O O . SER A 1 90 ? 7.630 3.589 2.449 1.00 97.44 90 SER A O 1
ATOM 729 N N . ASN A 1 91 ? 7.029 3.369 4.616 1.00 96.75 91 ASN A N 1
ATOM 730 C CA . ASN A 1 91 ? 7.821 4.460 5.174 1.00 96.75 91 ASN A CA 1
ATOM 731 C C . ASN A 1 91 ? 9.078 3.985 5.923 1.00 96.75 91 ASN A C 1
ATOM 733 O O . ASN A 1 91 ? 9.782 4.828 6.459 1.00 96.75 91 ASN A O 1
ATOM 737 N N . SER A 1 92 ? 9.368 2.678 5.966 1.00 94.44 92 SER A N 1
ATOM 738 C CA . SER A 1 92 ? 10.439 2.121 6.810 1.00 94.44 92 SER A CA 1
ATOM 739 C C . SER A 1 92 ? 11.856 2.362 6.280 1.00 94.44 92 SER A C 1
ATOM 741 O O . SER A 1 92 ? 12.790 2.497 7.063 1.00 94.44 92 SER A O 1
ATOM 743 N N . VAL A 1 93 ? 12.027 2.410 4.953 1.00 92.19 93 VAL A N 1
ATOM 744 C CA . VAL A 1 93 ? 13.332 2.644 4.296 1.00 92.19 93 VAL A CA 1
ATOM 745 C C . VAL A 1 93 ? 13.391 4.010 3.612 1.00 92.19 93 VAL A C 1
ATOM 747 O O . VAL A 1 93 ? 14.425 4.670 3.611 1.00 92.19 93 VAL A O 1
ATOM 750 N N . ILE A 1 94 ? 12.289 4.423 2.976 1.00 88.94 94 ILE A N 1
ATOM 751 C CA . ILE A 1 94 ? 12.193 5.706 2.269 1.00 88.94 94 ILE A CA 1
ATOM 752 C C . ILE A 1 94 ? 11.139 6.555 2.959 1.00 88.94 94 ILE A C 1
ATOM 754 O O . ILE A 1 94 ? 9.945 6.453 2.642 1.00 88.94 94 ILE A O 1
ATOM 758 N N . ASN A 1 95 ? 11.606 7.411 3.858 1.00 92.75 95 ASN A N 1
ATOM 759 C CA . ASN A 1 95 ? 10.747 8.257 4.667 1.00 92.75 95 ASN A CA 1
ATOM 760 C C . ASN A 1 95 ? 10.176 9.405 3.824 1.00 92.75 95 ASN A C 1
ATOM 762 O O . ASN A 1 95 ? 10.843 9.962 2.949 1.00 92.75 95 ASN A O 1
ATOM 766 N N . SER A 1 96 ? 8.917 9.757 4.056 1.00 94.44 96 SER A N 1
ATOM 767 C CA . SER A 1 96 ? 8.279 10.903 3.412 1.00 94.44 96 SER A CA 1
ATOM 768 C C . SER A 1 96 ? 7.154 11.438 4.279 1.00 94.44 96 SER A C 1
ATOM 770 O O . SER A 1 96 ? 6.307 10.662 4.715 1.00 94.44 96 SER A O 1
ATOM 772 N N . VAL A 1 97 ? 7.069 12.768 4.386 1.00 96.56 97 VAL A N 1
ATOM 773 C CA . VAL A 1 97 ? 5.974 13.482 5.068 1.00 96.56 97 VAL A CA 1
ATOM 774 C C . VAL A 1 97 ? 4.604 12.960 4.628 1.00 96.56 97 VAL A C 1
ATOM 776 O O . VAL A 1 97 ? 3.716 12.743 5.436 1.00 96.56 97 VAL A O 1
ATOM 779 N N . LYS A 1 98 ? 4.426 12.658 3.337 1.00 96.44 98 LYS A N 1
ATOM 780 C CA . LYS A 1 98 ? 3.155 12.130 2.820 1.00 96.44 98 LYS A CA 1
ATOM 781 C C . LYS A 1 98 ? 2.779 10.756 3.394 1.00 96.44 98 LYS A C 1
ATOM 783 O O . LYS A 1 98 ? 1.595 10.459 3.528 1.00 96.44 98 LYS A O 1
ATOM 788 N N . LYS A 1 99 ? 3.760 9.884 3.629 1.00 97.56 99 LYS A N 1
ATOM 789 C CA . LYS A 1 99 ? 3.529 8.539 4.177 1.00 97.56 99 LYS A CA 1
ATOM 790 C C . LYS A 1 99 ? 3.376 8.601 5.692 1.00 97.56 99 LYS A C 1
ATOM 792 O O . LYS A 1 99 ? 2.511 7.925 6.224 1.00 97.56 99 LYS A O 1
ATOM 797 N N . GLU A 1 100 ? 4.160 9.454 6.341 1.00 97.94 100 GLU A N 1
ATOM 798 C CA . GLU A 1 100 ? 4.032 9.770 7.763 1.00 97.94 100 GLU A CA 1
ATOM 799 C C . GLU A 1 100 ? 2.651 10.339 8.093 1.00 97.94 100 GLU A C 1
ATOM 801 O O . GLU A 1 100 ? 1.995 9.847 9.000 1.00 97.94 100 GLU A O 1
ATOM 806 N N . ASN A 1 101 ? 2.133 11.265 7.284 1.00 98.38 101 ASN A N 1
ATOM 807 C CA . ASN A 1 101 ? 0.771 11.769 7.454 1.00 98.38 101 ASN A CA 1
ATOM 808 C C . ASN A 1 101 ? -0.278 10.654 7.365 1.00 98.38 101 ASN A C 1
ATOM 810 O O . ASN A 1 101 ? -1.203 10.645 8.163 1.00 98.38 101 ASN A O 1
ATOM 814 N N . LEU A 1 102 ? -0.122 9.689 6.449 1.00 98.25 102 LEU A N 1
ATOM 815 C CA . LEU A 1 102 ? -1.035 8.542 6.381 1.00 98.25 102 LEU A CA 1
ATOM 816 C C . LEU A 1 102 ? -0.930 7.660 7.633 1.00 98.25 102 LEU A C 1
ATOM 818 O O . LEU A 1 102 ? -1.949 7.184 8.116 1.00 98.25 102 LEU A O 1
ATOM 822 N N . ILE A 1 103 ? 0.281 7.442 8.154 1.00 98.25 103 ILE A N 1
ATOM 823 C CA . ILE A 1 103 ? 0.475 6.727 9.423 1.00 98.25 103 ILE A CA 1
ATOM 824 C C . ILE A 1 103 ? -0.286 7.466 10.529 1.00 98.25 103 ILE A C 1
ATOM 826 O O . ILE A 1 103 ? -1.113 6.848 11.186 1.00 98.25 103 ILE A O 1
ATOM 830 N N . ASN A 1 104 ? -0.106 8.784 10.644 1.00 97.94 104 ASN A N 1
ATOM 831 C CA . ASN A 1 104 ? -0.773 9.615 11.647 1.00 97.94 104 ASN A CA 1
ATOM 832 C C . ASN A 1 104 ? -2.309 9.621 11.499 1.00 97.94 104 ASN A C 1
ATOM 834 O O . ASN A 1 104 ? -3.032 9.587 12.492 1.00 97.94 104 ASN A O 1
ATOM 838 N N . GLU A 1 105 ? -2.823 9.644 10.265 1.00 98.12 105 GLU A N 1
ATOM 839 C CA . GLU A 1 105 ? -4.259 9.537 9.970 1.00 98.12 105 GLU A CA 1
ATOM 840 C C . GLU A 1 105 ? -4.834 8.190 10.431 1.00 98.12 105 GLU A C 1
ATOM 842 O O . GLU A 1 105 ? -5.932 8.148 10.985 1.00 98.12 105 GLU A O 1
ATOM 847 N N . ILE A 1 106 ? -4.097 7.093 10.224 1.00 97.62 106 ILE A N 1
ATOM 848 C CA . ILE A 1 106 ? -4.516 5.757 10.659 1.00 97.62 106 ILE A CA 1
ATOM 849 C C . ILE A 1 106 ? -4.445 5.643 12.185 1.00 97.62 106 ILE A C 1
ATOM 851 O O . ILE A 1 106 ? -5.397 5.165 12.798 1.00 97.62 106 ILE A O 1
ATOM 855 N N . THR A 1 107 ? -3.370 6.127 12.815 1.00 96.81 107 THR A N 1
ATOM 856 C CA . THR A 1 107 ? -3.230 6.093 14.280 1.00 96.81 107 THR A CA 1
ATOM 857 C C . THR A 1 107 ? -4.280 6.944 14.980 1.00 96.81 107 THR A C 1
ATOM 859 O O . THR A 1 107 ? -4.703 6.598 16.069 1.00 96.81 107 THR A O 1
ATOM 862 N N . ALA A 1 108 ? -4.743 8.036 14.364 1.00 97.19 108 ALA A N 1
ATOM 863 C CA . ALA A 1 108 ? -5.778 8.890 14.945 1.00 97.19 108 ALA A CA 1
ATOM 864 C C . ALA A 1 108 ? -7.161 8.218 15.035 1.00 97.19 108 ALA A C 1
ATOM 866 O O . ALA A 1 108 ? -8.040 8.733 15.722 1.00 97.19 108 ALA A O 1
ATOM 867 N N . VAL A 1 109 ? -7.377 7.103 14.326 1.00 96.88 109 VAL A N 1
ATOM 868 C CA . VAL A 1 109 ? -8.642 6.346 14.344 1.00 96.88 109 VAL A CA 1
ATOM 869 C C . VAL A 1 109 ? -8.506 4.950 14.955 1.00 96.88 109 VAL A C 1
ATOM 871 O O . VAL A 1 109 ? -9.455 4.171 14.881 1.00 96.88 109 VAL A O 1
ATOM 874 N N . MET A 1 110 ? -7.332 4.613 15.490 1.00 93.81 110 MET A N 1
ATOM 875 C CA . MET A 1 110 ? -7.053 3.351 16.175 1.00 93.81 110 MET A CA 1
ATOM 876 C C . MET A 1 110 ? -6.680 3.640 17.623 1.00 93.81 110 MET A C 1
ATOM 878 O O . MET A 1 110 ? -6.024 4.640 17.908 1.00 93.81 110 MET A O 1
ATOM 882 N N . GLU A 1 111 ? -7.060 2.755 18.535 1.00 92.44 111 GLU A N 1
ATOM 883 C CA . GLU A 1 111 ? -6.651 2.890 19.931 1.00 92.44 111 GLU A CA 1
ATOM 884 C C . GLU A 1 111 ? -5.172 2.501 20.098 1.00 92.44 111 GLU A C 1
ATOM 886 O O . GLU A 1 111 ? -4.669 1.603 19.419 1.00 92.44 111 GLU A O 1
ATOM 891 N N . GLU A 1 112 ? -4.463 3.134 21.036 1.00 89.00 112 GLU A N 1
ATOM 892 C CA . GLU A 1 112 ? -3.022 2.906 21.251 1.00 89.00 112 GLU A CA 1
ATOM 893 C C . GLU A 1 112 ? -2.692 1.420 21.484 1.00 89.00 112 GLU A C 1
ATOM 895 O O . GLU A 1 112 ? -1.812 0.858 20.832 1.00 89.00 112 GLU A O 1
ATOM 900 N N . HIS A 1 113 ? -3.476 0.748 22.332 1.00 90.12 113 HIS A N 1
ATOM 901 C CA . HIS A 1 113 ? -3.305 -0.678 22.619 1.00 90.12 113 HIS A CA 1
ATOM 902 C C . HIS A 1 113 ? -3.548 -1.583 21.394 1.00 90.12 113 HIS A C 1
ATOM 904 O O . HIS A 1 113 ? -2.952 -2.657 21.289 1.00 90.12 113 HIS A O 1
ATOM 910 N N . GLU A 1 114 ? -4.407 -1.172 20.452 1.00 90.44 114 GLU A N 1
ATOM 911 C CA . GLU A 1 114 ? -4.633 -1.916 19.208 1.00 90.44 114 GLU A CA 1
ATOM 912 C C . GLU A 1 114 ? -3.409 -1.817 18.298 1.00 90.44 114 GLU A C 1
ATOM 914 O O . GLU A 1 114 ? -3.007 -2.813 17.699 1.00 90.44 114 GLU A O 1
ATOM 919 N N . LEU A 1 115 ? -2.788 -0.636 18.218 1.00 89.44 115 LEU A N 1
ATOM 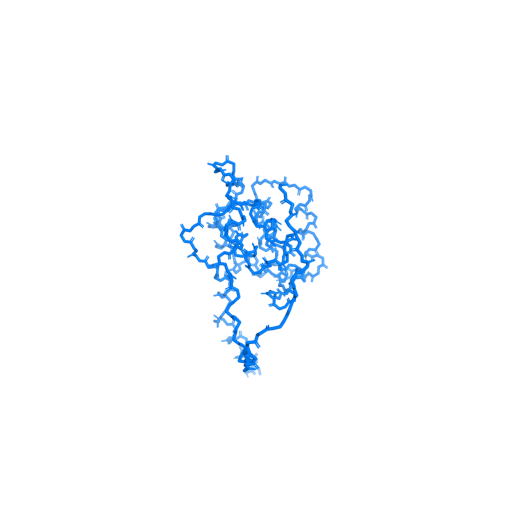920 C CA . LEU A 1 115 ? -1.577 -0.416 17.425 1.00 89.44 115 LEU A CA 1
ATOM 921 C C . LEU A 1 115 ? -0.417 -1.278 17.930 1.00 89.44 115 LEU A C 1
ATOM 923 O O . LEU A 1 115 ? 0.247 -1.937 17.127 1.00 89.44 115 LEU A O 1
ATOM 927 N N . GLU A 1 116 ? -0.203 -1.322 19.248 1.00 91.12 116 GLU A N 1
ATOM 928 C CA . GLU A 1 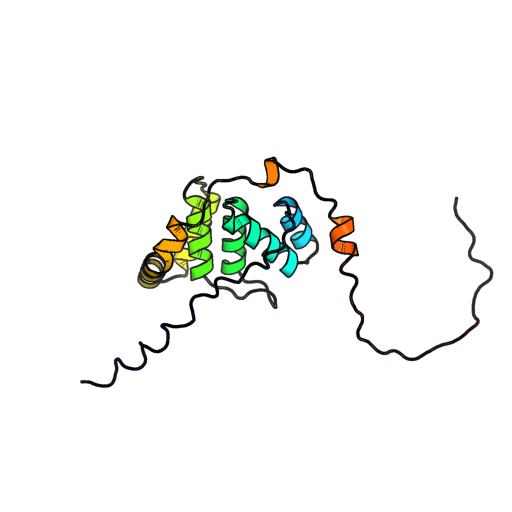116 ? 0.818 -2.173 19.869 1.00 91.12 116 GLU A CA 1
ATOM 929 C C . GLU A 1 116 ? 0.585 -3.653 19.555 1.00 91.12 116 GLU A C 1
ATOM 931 O O . GLU A 1 116 ? 1.498 -4.349 19.107 1.00 91.12 116 GLU A O 1
ATOM 936 N N . LEU A 1 117 ? -0.656 -4.122 19.716 1.00 91.62 117 LEU A N 1
ATOM 937 C CA . LEU A 1 117 ? -1.025 -5.505 19.430 1.00 91.62 117 LEU A CA 1
ATOM 938 C C . LEU A 1 117 ? -0.824 -5.854 17.948 1.00 91.62 117 LEU A C 1
ATOM 940 O O . LEU A 1 117 ? -0.344 -6.941 17.621 1.00 91.62 117 LEU A O 1
ATOM 944 N N . VAL A 1 118 ? -1.170 -4.935 17.041 1.00 90.50 118 VAL A N 1
ATOM 945 C CA . VAL A 1 118 ? -0.967 -5.104 15.597 1.00 90.50 118 VAL A CA 1
ATOM 946 C C . VAL A 1 118 ? 0.518 -5.215 15.269 1.00 90.50 118 VAL A C 1
ATOM 948 O O . VAL A 1 118 ? 0.891 -6.116 14.516 1.00 90.50 118 VAL A O 1
ATOM 951 N N . ILE A 1 119 ? 1.366 -4.352 15.833 1.00 91.19 119 ILE A N 1
ATOM 952 C CA . ILE A 1 119 ? 2.817 -4.401 15.614 1.00 91.19 119 ILE A CA 1
ATOM 953 C C . ILE A 1 119 ? 3.395 -5.705 16.158 1.00 91.19 119 ILE A C 1
ATOM 955 O O . ILE A 1 119 ? 4.127 -6.383 15.439 1.00 91.19 119 ILE A O 1
ATOM 959 N N . GLU A 1 120 ? 3.051 -6.081 17.390 1.00 92.00 120 GLU A N 1
ATOM 960 C CA . GLU A 1 120 ? 3.613 -7.266 18.037 1.00 92.00 120 GLU A CA 1
ATOM 961 C C . GLU A 1 120 ? 3.259 -8.541 17.271 1.00 92.00 120 GLU A C 1
ATOM 963 O O . GLU A 1 120 ? 4.140 -9.307 16.872 1.00 92.00 120 GLU A O 1
ATOM 968 N N . ASN A 1 121 ? 1.976 -8.724 16.956 1.00 86.94 121 ASN A N 1
ATOM 969 C CA . ASN A 1 121 ? 1.498 -9.921 16.266 1.00 86.94 121 ASN A CA 1
ATOM 970 C C . ASN A 1 121 ? 2.013 -10.023 14.820 1.00 86.94 121 ASN A C 1
ATOM 972 O O . ASN A 1 121 ? 2.105 -11.120 14.265 1.00 86.94 121 ASN A O 1
ATOM 976 N N . ASN A 1 122 ? 2.372 -8.895 14.200 1.00 87.56 122 ASN A N 1
ATOM 977 C CA . ASN A 1 122 ? 2.801 -8.833 12.802 1.00 87.56 122 ASN A CA 1
ATOM 978 C C . ASN A 1 122 ? 4.264 -8.414 12.637 1.00 87.56 122 ASN A C 1
ATOM 980 O O . ASN A 1 122 ? 4.682 -8.081 11.527 1.00 87.56 122 ASN A O 1
ATOM 984 N N . ARG A 1 123 ? 5.072 -8.483 13.700 1.00 88.00 123 ARG A N 1
ATOM 985 C CA . ARG A 1 123 ? 6.500 -8.142 13.649 1.00 88.00 123 ARG A CA 1
ATOM 986 C C . ARG A 1 123 ? 7.221 -8.884 12.523 1.00 88.00 123 ARG A C 1
ATOM 988 O O . ARG A 1 123 ? 7.956 -8.282 11.746 1.00 88.00 123 ARG A O 1
ATOM 995 N N . HIS A 1 124 ? 6.902 -10.167 12.353 1.00 85.31 124 HIS A N 1
ATOM 996 C CA . HIS A 1 124 ? 7.446 -10.998 11.282 1.00 85.31 124 HIS A CA 1
ATOM 997 C C . HIS A 1 124 ? 7.161 -10.439 9.873 1.00 85.31 124 HIS A C 1
ATOM 999 O O . HIS A 1 124 ? 7.991 -10.592 8.981 1.00 85.31 124 HIS A O 1
ATOM 1005 N N . ILE A 1 125 ? 6.017 -9.784 9.648 1.00 83.75 125 ILE A N 1
ATOM 1006 C CA . ILE A 1 125 ? 5.681 -9.141 8.369 1.00 83.75 125 ILE A CA 1
ATOM 1007 C C . ILE A 1 125 ? 6.591 -7.932 8.148 1.00 83.75 125 ILE A C 1
ATOM 1009 O O . ILE A 1 125 ? 7.158 -7.776 7.067 1.00 83.75 125 ILE A O 1
ATOM 1013 N N . LEU A 1 126 ? 6.747 -7.101 9.181 1.00 85.12 126 LEU A N 1
ATOM 1014 C CA . LEU A 1 126 ? 7.564 -5.888 9.136 1.00 85.12 126 LEU A CA 1
ATOM 1015 C C . LEU A 1 126 ? 9.049 -6.195 8.895 1.00 85.12 126 LEU A C 1
ATOM 1017 O O . LEU A 1 126 ? 9.732 -5.424 8.226 1.00 85.12 126 LEU A O 1
ATOM 1021 N N . GLU A 1 127 ? 9.530 -7.328 9.404 1.00 89.19 127 GLU A N 1
ATOM 1022 C CA . GLU A 1 127 ? 10.919 -7.772 9.260 1.00 89.19 127 GLU A CA 1
ATOM 1023 C C . GLU A 1 127 ? 11.193 -8.471 7.920 1.00 89.19 127 GLU A C 1
ATOM 1025 O O . GLU A 1 127 ? 12.261 -8.288 7.335 1.00 89.19 127 GLU A O 1
ATOM 1030 N N . ASN A 1 128 ? 10.245 -9.272 7.417 1.00 88.62 128 ASN A N 1
ATOM 1031 C CA . ASN A 1 128 ? 10.491 -10.148 6.266 1.00 88.62 128 ASN A CA 1
ATOM 1032 C C . ASN A 1 128 ? 10.004 -9.585 4.926 1.00 88.62 128 ASN A C 1
ATOM 1034 O O . ASN A 1 128 ? 10.514 -9.993 3.877 1.00 88.62 128 ASN A O 1
ATOM 1038 N N . ILE A 1 129 ? 9.031 -8.666 4.912 1.00 91.44 129 ILE A N 1
ATOM 1039 C CA . ILE A 1 129 ? 8.601 -8.035 3.661 1.00 91.44 129 ILE A CA 1
ATOM 1040 C C . ILE A 1 129 ? 9.602 -6.931 3.287 1.00 91.44 129 ILE A C 1
ATOM 1042 O O . ILE A 1 129 ? 9.746 -5.955 4.024 1.00 91.44 129 ILE A O 1
ATOM 1046 N N . PRO A 1 130 ? 10.277 -7.021 2.123 1.00 92.69 130 PRO A N 1
ATOM 1047 C CA . PRO A 1 130 ? 11.213 -5.986 1.702 1.00 92.69 130 PRO A CA 1
ATOM 1048 C C . PRO A 1 130 ? 10.492 -4.649 1.493 1.00 92.69 130 PRO A C 1
ATOM 1050 O O . PRO A 1 130 ? 9.309 -4.612 1.177 1.00 92.69 130 PRO A O 1
ATOM 1053 N N . SER A 1 131 ? 11.211 -3.532 1.584 1.00 93.38 131 SER A N 1
ATOM 1054 C CA . SER A 1 131 ? 10.681 -2.195 1.282 1.00 93.38 131 SER A CA 1
ATOM 1055 C C . SER A 1 131 ? 11.737 -1.320 0.593 1.00 93.38 131 SER A C 1
ATOM 1057 O O . SER A 1 131 ? 12.865 -1.748 0.344 1.00 93.38 131 SER A O 1
ATOM 1059 N N . GLY A 1 132 ? 11.355 -0.100 0.216 1.00 90.19 132 GLY A N 1
ATOM 1060 C CA . GLY A 1 132 ? 12.237 0.922 -0.350 1.00 90.19 132 GLY A CA 1
ATOM 1061 C C . GLY A 1 132 ? 12.576 0.747 -1.831 1.00 90.19 132 GLY A C 1
ATOM 1062 O O . GLY A 1 132 ? 13.309 1.555 -2.393 1.00 90.19 132 GLY A O 1
ATOM 1063 N N . ARG A 1 133 ? 12.045 -0.270 -2.515 1.00 89.31 133 ARG A N 1
ATOM 1064 C CA . ARG A 1 133 ? 12.359 -0.515 -3.930 1.00 89.31 133 ARG A CA 1
ATOM 1065 C C . ARG A 1 133 ? 11.424 0.271 -4.850 1.00 89.31 133 ARG A C 1
ATOM 1067 O O . ARG A 1 133 ? 10.281 0.565 -4.505 1.00 89.31 133 ARG A O 1
ATOM 1074 N N . ARG A 1 134 ? 11.899 0.568 -6.062 1.00 86.06 134 ARG A N 1
ATOM 1075 C CA . ARG A 1 134 ? 11.081 1.032 -7.196 1.00 86.06 134 ARG A CA 1
ATOM 1076 C C . ARG A 1 134 ? 11.199 0.011 -8.317 1.00 86.06 134 ARG A C 1
ATOM 1078 O O . ARG A 1 134 ? 12.172 0.008 -9.065 1.00 86.06 134 ARG A O 1
ATOM 1085 N N . ILE A 1 135 ? 10.245 -0.910 -8.381 1.00 79.62 135 ILE A N 1
ATOM 1086 C CA . ILE A 1 135 ? 10.413 -2.140 -9.164 1.00 79.62 135 ILE A CA 1
ATOM 1087 C C . ILE A 1 135 ? 10.211 -1.886 -10.665 1.00 79.62 135 ILE A C 1
ATOM 1089 O O . ILE A 1 135 ? 10.904 -2.476 -11.485 1.00 79.62 135 ILE A O 1
ATOM 1093 N N . ASP A 1 136 ? 9.320 -0.968 -11.042 1.00 69.62 136 ASP A N 1
ATOM 1094 C CA . ASP A 1 136 ? 9.001 -0.658 -12.446 1.00 69.62 136 ASP A CA 1
ATOM 1095 C C . ASP A 1 136 ? 10.114 0.049 -13.236 1.00 69.62 136 ASP A C 1
ATOM 1097 O O . ASP A 1 136 ? 10.060 0.047 -14.459 1.00 69.62 136 ASP A O 1
ATOM 1101 N N . GLN A 1 137 ? 11.136 0.612 -12.584 1.00 56.78 137 GLN A N 1
ATOM 1102 C CA . GLN A 1 137 ? 12.230 1.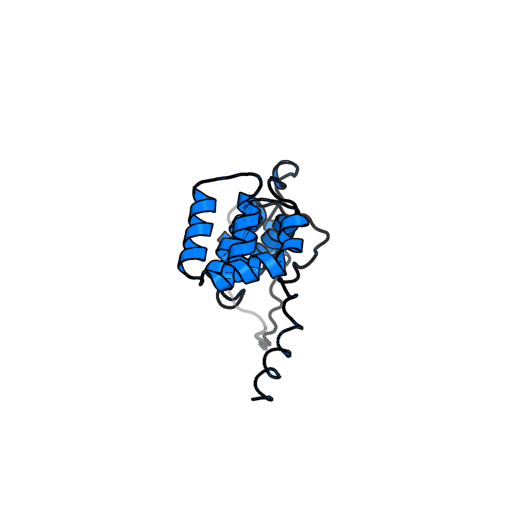305 -13.281 1.00 56.78 137 GLN A CA 1
ATOM 1103 C C . GLN A 1 137 ? 13.097 0.369 -14.137 1.00 56.78 137 GLN A C 1
ATOM 1105 O O . GLN A 1 137 ? 13.861 0.843 -14.971 1.00 56.78 137 GLN A O 1
ATOM 1110 N N . LYS A 1 138 ? 12.987 -0.951 -13.940 1.00 49.47 138 LYS A N 1
ATOM 1111 C CA . LYS A 1 138 ? 13.764 -1.964 -14.667 1.00 49.47 138 LYS A CA 1
ATOM 1112 C C . LYS A 1 138 ? 13.025 -2.584 -15.859 1.00 49.47 138 LYS A C 1
ATOM 1114 O O . LYS A 1 138 ? 13.602 -3.433 -16.531 1.00 49.47 138 LYS A O 1
ATOM 1119 N N . TYR A 1 139 ? 11.770 -2.208 -16.113 1.00 53.53 139 TYR A N 1
ATOM 1120 C CA . TYR A 1 139 ? 10.911 -2.899 -17.079 1.00 53.53 139 TYR A CA 1
ATOM 1121 C C . TYR A 1 139 ? 10.298 -1.929 -18.091 1.00 53.53 139 TYR A C 1
ATOM 1123 O O . TYR A 1 139 ? 9.909 -0.816 -17.740 1.00 53.53 139 TYR A O 1
ATOM 1131 N N . SER A 1 140 ? 10.194 -2.366 -19.348 1.00 48.22 140 SER A N 1
ATOM 1132 C CA . SER A 1 140 ? 9.498 -1.627 -20.402 1.00 48.22 140 SER A CA 1
ATOM 1133 C C . SER A 1 140 ? 7.991 -1.554 -20.125 1.00 48.22 140 SER A C 1
ATOM 1135 O O . SER A 1 140 ? 7.409 -2.442 -19.493 1.00 48.22 140 SER A O 1
ATOM 1137 N N . ASP A 1 141 ? 7.356 -0.464 -20.565 1.00 51.53 141 ASP A N 1
ATOM 1138 C CA . ASP A 1 141 ? 5.922 -0.248 -20.369 1.00 51.53 141 ASP A CA 1
ATOM 1139 C C . ASP A 1 141 ? 5.122 -1.388 -21.038 1.00 51.53 141 ASP A C 1
ATOM 1141 O O . ASP A 1 141 ? 5.256 -1.664 -22.229 1.00 51.53 141 ASP A O 1
ATOM 1145 N N . ILE A 1 142 ? 4.288 -2.077 -20.255 1.00 55.25 142 ILE A N 1
ATOM 1146 C CA . ILE A 1 142 ? 3.395 -3.129 -20.756 1.00 55.25 142 ILE A CA 1
ATOM 1147 C C . ILE A 1 142 ? 2.265 -2.477 -21.549 1.00 55.25 142 ILE A C 1
ATOM 1149 O O . ILE A 1 142 ? 1.601 -1.570 -21.042 1.00 55.25 142 ILE A O 1
ATOM 1153 N N . ASP A 1 143 ? 1.986 -2.995 -22.748 1.00 59.28 143 ASP A N 1
ATOM 1154 C CA . ASP A 1 143 ? 0.795 -2.625 -23.511 1.00 59.28 143 ASP A CA 1
ATOM 1155 C C . ASP A 1 143 ? -0.485 -3.100 -22.797 1.00 59.28 143 ASP A C 1
ATOM 1157 O O . ASP A 1 143 ? -0.958 -4.237 -22.911 1.00 59.28 143 ASP A O 1
ATOM 1161 N N . LEU A 1 144 ? -1.043 -2.174 -22.024 1.00 56.22 144 LEU A N 1
ATOM 1162 C CA . LEU A 1 144 ? -2.247 -2.339 -21.222 1.00 56.22 144 LEU A CA 1
ATOM 1163 C C . LEU A 1 144 ? -3.516 -2.464 -22.067 1.00 56.22 144 LEU A C 1
ATOM 1165 O O . LEU A 1 144 ? -4.510 -3.000 -21.572 1.00 56.22 144 LEU A O 1
ATOM 1169 N N . THR A 1 145 ? -3.506 -2.021 -23.330 1.00 55.84 145 THR A N 1
ATOM 1170 C CA . THR A 1 145 ? -4.682 -2.172 -24.197 1.00 55.84 145 THR A CA 1
ATOM 1171 C C . THR A 1 145 ? -4.919 -3.633 -24.559 1.00 55.84 145 THR A C 1
ATOM 1173 O O . THR A 1 145 ? -6.068 -4.074 -24.559 1.00 55.84 145 THR A O 1
ATOM 1176 N N . LYS A 1 146 ? -3.852 -4.424 -24.732 1.00 57.03 146 LYS A N 1
ATOM 1177 C CA . LYS A 1 146 ? -3.940 -5.875 -24.944 1.00 57.03 146 LYS A CA 1
ATOM 1178 C C . LYS A 1 146 ? -4.490 -6.605 -23.711 1.00 57.03 146 LYS A C 1
ATOM 1180 O O . LYS A 1 146 ? -5.435 -7.380 -23.817 1.00 57.03 146 LYS A O 1
ATOM 1185 N N . TYR A 1 147 ? -3.984 -6.279 -22.519 1.00 54.28 147 TYR A N 1
ATOM 1186 C CA . TYR A 1 147 ? -4.415 -6.905 -21.258 1.00 54.28 147 TYR A CA 1
ATOM 1187 C C . TYR A 1 147 ? -5.892 -6.648 -20.921 1.00 54.28 147 TYR A C 1
ATOM 1189 O O . TYR A 1 147 ? -6.606 -7.552 -20.491 1.00 54.28 147 TYR A O 1
ATOM 1197 N N . LEU A 1 148 ? -6.376 -5.420 -21.136 1.00 56.81 148 LEU A N 1
ATOM 1198 C CA . LEU A 1 148 ? -7.768 -5.078 -20.844 1.00 56.81 148 LEU A CA 1
ATOM 1199 C C . LEU A 1 148 ? -8.765 -5.608 -21.886 1.00 56.81 148 LEU A C 1
ATOM 1201 O O . LEU A 1 148 ? -9.958 -5.632 -21.574 1.00 56.81 148 LEU A O 1
ATOM 1205 N N . LYS A 1 149 ? -8.292 -6.001 -23.077 1.00 56.22 149 LYS A N 1
ATOM 1206 C CA . LYS A 1 149 ? -9.092 -6.527 -24.195 1.00 56.22 149 LYS A CA 1
ATOM 1207 C C . LYS A 1 149 ? -9.346 -8.034 -24.082 1.00 56.22 149 LYS A C 1
ATOM 1209 O O . LYS A 1 149 ? -10.433 -8.477 -24.447 1.00 56.22 149 LYS A O 1
ATOM 1214 N N . ASP A 1 150 ? -8.396 -8.790 -23.529 1.00 50.16 150 ASP A N 1
ATOM 1215 C CA . ASP A 1 150 ? -8.499 -10.253 -23.393 1.00 50.16 150 ASP A CA 1
ATOM 1216 C C . ASP A 1 150 ? -9.464 -10.699 -22.278 1.00 50.16 150 ASP A C 1
ATOM 1218 O O . ASP A 1 150 ? -9.978 -11.813 -22.318 1.00 50.16 150 ASP A O 1
ATOM 1222 N N . GLN A 1 151 ? -9.822 -9.822 -21.332 1.00 52.22 151 GLN A N 1
ATOM 1223 C CA . GLN A 1 151 ? -10.865 -10.098 -20.329 1.00 52.22 151 GLN A CA 1
ATOM 1224 C C . GLN A 1 151 ? -12.289 -9.846 -20.859 1.00 52.22 151 GLN A C 1
ATOM 1226 O O . GLN A 1 151 ? -13.135 -9.314 -20.138 1.00 52.22 151 GLN A O 1
ATOM 1231 N N . LYS A 1 152 ? -12.561 -10.185 -22.130 1.00 43.41 152 LYS A N 1
ATOM 1232 C CA . LYS A 1 152 ? -13.912 -10.100 -22.701 1.00 43.41 152 LYS A CA 1
ATOM 1233 C C . LYS A 1 152 ? -14.890 -10.840 -21.785 1.00 43.41 152 LYS A C 1
ATOM 1235 O O . LYS A 1 152 ? -14.772 -12.039 -21.566 1.00 43.41 152 LYS A O 1
ATOM 1240 N N . ILE A 1 153 ? -15.847 -10.071 -21.280 1.00 47.19 153 ILE A N 1
ATOM 1241 C CA . ILE A 1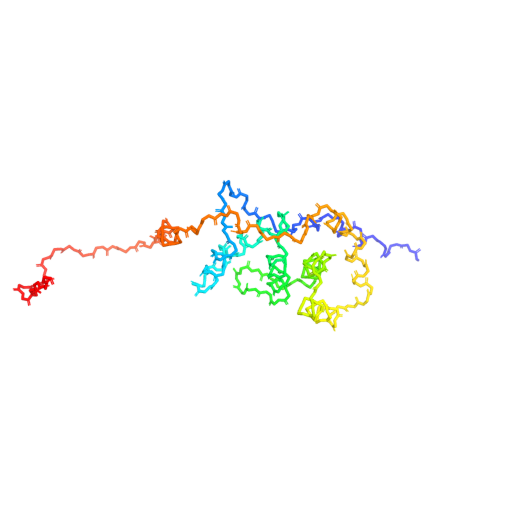 153 ? -17.020 -10.477 -20.512 1.00 47.19 153 ILE A CA 1
ATOM 1242 C C . ILE A 1 153 ? -17.606 -11.754 -21.133 1.00 47.19 153 ILE A C 1
ATOM 1244 O O . ILE A 1 153 ? -18.102 -11.719 -22.261 1.00 47.19 153 ILE A O 1
ATOM 1248 N N . THR A 1 154 ? -17.578 -12.877 -20.414 1.00 34.12 154 THR A N 1
ATOM 1249 C CA . THR A 1 154 ? -18.478 -13.996 -20.701 1.00 34.12 154 THR A CA 1
ATOM 1250 C C . THR A 1 154 ? -19.881 -13.520 -20.353 1.00 34.12 154 THR A C 1
ATOM 1252 O O . THR A 1 154 ? -20.303 -13.532 -19.202 1.00 34.12 154 THR A O 1
ATOM 1255 N N . TYR A 1 155 ? -20.595 -13.008 -21.352 1.00 34.56 155 TYR A N 1
ATOM 1256 C CA . TYR A 1 155 ? -21.991 -12.626 -21.205 1.00 34.56 155 TYR A CA 1
ATOM 1257 C C . TYR A 1 155 ? -22.820 -13.905 -21.015 1.00 34.56 155 TYR A C 1
ATOM 1259 O O . TYR A 1 155 ? -23.274 -14.514 -21.981 1.00 34.56 155 TYR A O 1
ATOM 1267 N N . THR A 1 156 ? -22.999 -14.349 -19.769 1.00 37.00 156 THR A N 1
ATOM 1268 C CA . THR A 1 156 ? -23.984 -15.376 -19.406 1.00 37.00 156 THR A CA 1
ATOM 1269 C C . THR A 1 156 ? -25.357 -14.719 -19.357 1.00 37.00 156 THR A C 1
ATOM 1271 O O . THR A 1 156 ? -25.894 -14.405 -18.299 1.00 37.00 156 THR A O 1
ATOM 1274 N N . GLY A 1 157 ? -25.899 -14.440 -20.536 1.00 31.62 157 GLY A N 1
ATOM 1275 C CA . GLY A 1 157 ? -27.223 -13.867 -20.703 1.00 31.62 157 GLY A CA 1
ATOM 1276 C C . GLY A 1 157 ? -27.850 -14.440 -21.956 1.00 31.62 157 GLY A C 1
ATOM 1277 O O . GLY A 1 157 ? -27.677 -13.905 -23.049 1.00 31.62 157 GLY A O 1
ATOM 1278 N N . SER A 1 158 ? -28.565 -15.550 -21.798 1.00 40.50 158 SER A N 1
ATOM 1279 C CA . SER A 1 158 ? -29.448 -16.101 -22.819 1.00 40.50 158 SER A CA 1
ATOM 1280 C C . SER A 1 158 ? -30.396 -15.012 -23.323 1.00 40.50 158 SER A C 1
ATOM 1282 O O . SER A 1 158 ? -31.293 -14.582 -22.600 1.00 40.50 158 SER A O 1
ATOM 1284 N N . ARG A 1 159 ? -30.242 -14.578 -24.579 1.00 39.38 159 ARG A N 1
ATOM 1285 C CA . ARG A 1 159 ? -31.297 -13.849 -25.290 1.00 39.38 159 ARG A CA 1
ATOM 1286 C C . ARG A 1 159 ? -31.534 -14.473 -26.659 1.00 39.38 159 ARG A C 1
ATOM 1288 O O . ARG A 1 159 ? -30.695 -14.442 -27.554 1.00 39.38 159 ARG A O 1
ATOM 1295 N N . ILE A 1 160 ? -32.703 -15.089 -26.768 1.00 36.41 160 ILE A N 1
ATOM 1296 C CA . ILE A 1 160 ? -33.241 -15.762 -27.945 1.00 36.41 160 ILE A CA 1
ATOM 1297 C C . ILE A 1 160 ? -33.575 -14.730 -29.048 1.00 36.41 160 ILE A C 1
ATOM 1299 O O . ILE A 1 160 ? -34.286 -13.765 -28.798 1.00 36.41 160 ILE A O 1
ATOM 1303 N N . LYS A 1 161 ? -33.042 -15.003 -30.252 1.00 41.94 161 LYS A N 1
ATOM 1304 C CA . LYS A 1 161 ? -33.441 -14.691 -31.652 1.00 41.94 161 LYS A CA 1
ATOM 1305 C C . LYS A 1 161 ? -34.082 -13.339 -32.044 1.00 41.94 161 LYS A C 1
ATOM 1307 O O . LYS A 1 161 ? -35.206 -13.035 -31.670 1.00 41.94 161 LYS A O 1
ATOM 1312 N N . ARG A 1 162 ? -33.522 -12.754 -33.117 1.00 33.12 162 ARG A N 1
ATOM 1313 C CA . ARG A 1 162 ? -34.247 -12.469 -34.382 1.00 33.12 162 ARG A CA 1
ATOM 1314 C C . ARG A 1 162 ? -33.377 -12.897 -35.573 1.00 33.12 162 ARG A C 1
ATOM 1316 O O . ARG A 1 162 ? -32.161 -12.746 -35.518 1.00 33.12 162 ARG A O 1
ATOM 1323 N N . LYS A 1 163 ? -33.977 -13.466 -36.626 1.00 43.47 163 LYS A N 1
ATOM 1324 C C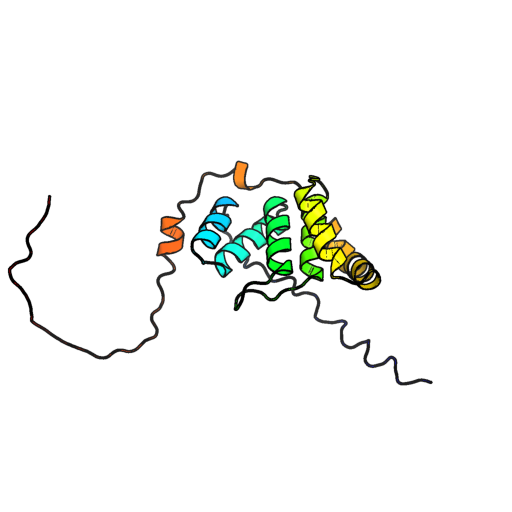A . LYS A 1 163 ? -33.298 -13.791 -37.893 1.00 43.47 163 LYS A CA 1
ATOM 1325 C C . LYS A 1 163 ? -33.820 -12.874 -39.004 1.00 43.47 163 LYS A C 1
ATOM 1327 O O . LYS A 1 163 ? -35.029 -12.750 -39.138 1.00 43.47 163 LYS A O 1
ATOM 1332 N N . LYS A 1 164 ? -32.858 -12.437 -39.826 1.00 36.38 164 LYS A N 1
ATOM 1333 C CA . LYS A 1 164 ? -32.911 -12.084 -41.257 1.00 36.38 164 LYS A CA 1
ATOM 1334 C C . LYS A 1 164 ? -33.601 -10.764 -41.648 1.00 36.38 164 LYS A C 1
ATOM 1336 O O . LYS A 1 164 ? -34.812 -10.669 -41.553 1.00 36.38 164 LYS A O 1
ATOM 1341 N N . GLY A 1 165 ? -32.823 -9.854 -42.249 1.00 51.84 165 GLY A N 1
ATOM 1342 C CA . GLY A 1 165 ? -33.243 -9.270 -43.530 1.00 51.84 165 GLY A CA 1
ATOM 1343 C C . GLY A 1 165 ? -33.196 -7.760 -43.737 1.00 51.84 165 GLY A C 1
ATOM 1344 O O . GLY A 1 165 ? -33.056 -7.378 -44.886 1.00 51.84 165 GLY A O 1
ATOM 1345 N N . ASP A 1 166 ? -33.245 -6.912 -42.709 1.00 42.03 166 ASP A N 1
ATOM 1346 C CA . ASP A 1 166 ? -33.710 -5.525 -42.911 1.00 42.03 166 ASP A CA 1
ATOM 1347 C C . ASP A 1 166 ? -32.887 -4.531 -42.070 1.00 42.03 166 ASP A C 1
ATOM 1349 O O . ASP A 1 166 ? -32.799 -4.728 -40.860 1.00 42.03 166 ASP A O 1
ATOM 1353 N N . LEU A 1 167 ? -32.260 -3.436 -42.522 1.00 45.50 167 LEU A N 1
ATOM 1354 C CA . LEU A 1 167 ? -32.051 -2.661 -43.774 1.00 45.50 167 LEU A CA 1
ATOM 1355 C C . LEU A 1 167 ? -30.941 -1.600 -43.399 1.00 45.50 167 LEU A C 1
ATOM 1357 O O . LEU A 1 167 ? -30.513 -1.634 -42.241 1.00 45.50 167 LEU A O 1
ATOM 1361 N N . PRO A 1 168 ? -30.492 -0.605 -44.213 1.00 38.69 168 PRO A N 1
ATOM 1362 C CA . PRO A 1 168 ? -30.851 -0.230 -45.586 1.00 38.69 168 PRO A CA 1
ATOM 1363 C C . PRO A 1 168 ? -29.645 -0.013 -46.543 1.00 38.69 168 PRO A C 1
ATOM 1365 O O . PRO A 1 168 ? -28.484 0.064 -46.152 1.00 38.69 168 PRO A O 1
ATOM 1368 N N . SER A 1 169 ? -29.947 0.130 -47.835 1.00 49.66 169 SER A N 1
ATOM 1369 C CA . SER A 1 169 ? -29.030 0.275 -48.979 1.00 49.66 169 SER A CA 1
ATOM 1370 C C . SER A 1 169 ? -28.370 1.661 -49.148 1.00 49.66 169 SER A C 1
ATOM 1372 O O . SER A 1 169 ? -27.985 2.016 -50.259 1.00 49.66 169 SER A O 1
ATOM 1374 N N . ASN A 1 170 ? -28.269 2.476 -48.094 1.00 42.22 170 ASN A N 1
ATOM 1375 C CA . ASN A 1 170 ? -27.902 3.898 -48.192 1.00 42.22 170 ASN A CA 1
ATOM 1376 C C . ASN A 1 170 ? -26.907 4.407 -47.123 1.00 42.22 170 ASN A C 1
ATOM 1378 O O . ASN A 1 170 ? -26.943 5.585 -46.776 1.00 42.22 170 ASN A O 1
ATOM 1382 N N . MET A 1 171 ? -25.988 3.569 -46.630 1.00 29.61 171 MET A N 1
ATOM 1383 C CA . MET A 1 171 ? -24.824 4.034 -45.853 1.00 29.61 171 MET A CA 1
ATOM 1384 C C . MET A 1 171 ? -23.520 3.755 -46.612 1.00 29.61 171 MET A C 1
ATOM 1386 O O . MET A 1 171 ? -23.115 2.604 -46.762 1.00 29.61 171 MET A O 1
ATOM 1390 N N . THR A 1 172 ? -22.892 4.821 -47.117 1.00 36.47 172 THR A N 1
ATOM 1391 C CA . THR A 1 172 ? -21.622 4.816 -47.863 1.00 36.47 172 THR A CA 1
ATOM 1392 C C . THR A 1 172 ? -20.386 5.009 -46.974 1.00 36.47 172 THR A C 1
ATOM 1394 O O . THR A 1 172 ? -20.467 5.493 -45.848 1.00 36.47 172 THR A O 1
ATOM 1397 N N . ILE A 1 173 ? -19.251 4.603 -47.551 1.00 42.59 173 ILE A N 1
ATOM 1398 C CA . ILE A 1 173 ? -17.857 4.561 -47.074 1.00 42.59 173 ILE A CA 1
ATOM 1399 C C . ILE A 1 173 ? -17.297 5.959 -46.724 1.00 42.59 173 ILE A C 1
ATOM 1401 O O . ILE A 1 173 ? -17.725 6.947 -47.314 1.00 42.59 173 ILE A O 1
ATOM 1405 N N . PHE A 1 174 ? -16.273 6.017 -45.861 1.00 31.78 174 PHE A N 1
ATOM 1406 C CA . PHE A 1 174 ? -15.210 7.033 -45.935 1.00 31.78 174 PHE A CA 1
ATOM 1407 C C . PHE A 1 174 ? -13.843 6.334 -46.032 1.00 31.78 174 PHE A C 1
ATOM 1409 O O . PHE A 1 174 ? -13.625 5.346 -45.325 1.00 31.78 174 PHE A O 1
ATOM 1416 N N . GLU A 1 175 ? -13.001 6.813 -46.957 1.00 42.66 175 GLU A N 1
ATOM 1417 C CA . GLU A 1 175 ? -11.585 6.435 -47.137 1.00 42.66 175 GLU A CA 1
ATOM 1418 C C . GLU A 1 175 ? -10.715 6.840 -45.938 1.00 42.66 175 GLU A C 1
ATOM 1420 O O . GLU A 1 175 ? -11.006 7.892 -45.318 1.00 42.66 175 GLU A O 1
#

Secondary structure (DSSP, 8-state):
--SSSSSGGGSSS----S------SS---HHHHHHHHHTT-HHHHHHHHHHHHHTTBHHHHHHHHHHHHH-BTTTB---HHHHHHHHHHHHSSS--HHHHHHHHHHHTTS-HHHHHHHHHHTHHHHHHS--SB-GGGGSPPP-HHHHHHHS------------S----S------

pLDDT: mean 75.65, std 22.69, range [29.61, 98.44]